Protein AF-A0A9Q0UDZ3-F1 (afdb_monomer)

Structure (mmCIF, N/CA/C/O backbone):
data_AF-A0A9Q0UDZ3-F1
#
_entry.id   AF-A0A9Q0UDZ3-F1
#
loop_
_atom_site.group_PDB
_atom_site.id
_atom_site.type_symbol
_atom_site.label_atom_id
_atom_site.label_alt_id
_atom_site.label_comp_id
_atom_site.label_asym_id
_atom_site.label_entity_id
_atom_site.label_seq_id
_atom_site.pdbx_PDB_ins_code
_atom_site.Cartn_x
_atom_site.Cartn_y
_atom_site.Cartn_z
_atom_site.occupancy
_atom_site.B_iso_or_equiv
_atom_site.auth_seq_id
_atom_site.auth_comp_id
_atom_site.auth_asym_id
_atom_site.auth_atom_id
_atom_site.pdbx_PDB_model_num
ATOM 1 N N . MET A 1 1 ? -2.593 -12.830 7.130 1.00 84.50 1 MET A N 1
ATOM 2 C CA . MET A 1 1 ? -2.617 -11.363 6.966 1.00 84.50 1 MET A CA 1
ATOM 3 C C . MET A 1 1 ? -1.949 -10.724 8.171 1.00 84.50 1 MET A C 1
ATOM 5 O O . MET A 1 1 ? -2.090 -11.287 9.257 1.00 84.50 1 MET A O 1
ATOM 9 N N . PRO A 1 2 ? -1.164 -9.649 7.991 1.00 93.88 2 PRO A N 1
ATOM 10 C CA . PRO A 1 2 ? -0.531 -8.952 9.108 1.00 93.88 2 PRO A CA 1
ATOM 11 C C . PRO A 1 2 ? -1.593 -8.305 10.006 1.00 93.88 2 PRO A C 1
ATOM 13 O O . PRO A 1 2 ? -2.704 -8.045 9.555 1.00 93.88 2 PRO A O 1
ATOM 16 N N . ARG A 1 3 ? -1.245 -8.064 11.273 1.00 97.00 3 ARG A N 1
ATOM 17 C CA . ARG A 1 3 ? -2.077 -7.292 12.205 1.00 97.00 3 ARG A CA 1
ATOM 18 C C . ARG A 1 3 ? -1.448 -5.910 12.396 1.00 97.00 3 ARG A C 1
ATOM 20 O O . ARG A 1 3 ? -0.253 -5.874 12.706 1.00 97.00 3 ARG A O 1
ATOM 27 N N . PRO A 1 4 ? -2.197 -4.810 12.220 1.00 97.69 4 PRO A N 1
ATOM 28 C CA . PRO A 1 4 ? -1.650 -3.467 12.350 1.00 97.69 4 PRO A CA 1
ATOM 29 C C . PRO A 1 4 ? -1.247 -3.178 13.801 1.00 97.69 4 PRO A C 1
ATOM 31 O O . PRO A 1 4 ? -1.992 -3.447 14.750 1.00 97.69 4 PRO A O 1
ATOM 34 N N . LYS A 1 5 ? -0.049 -2.623 13.982 1.00 98.31 5 LYS A N 1
ATOM 35 C CA . LYS A 1 5 ? 0.435 -2.103 15.267 1.00 98.31 5 LYS A CA 1
ATOM 36 C C . LYS A 1 5 ? -0.092 -0.690 15.502 1.00 98.31 5 LYS A C 1
ATOM 38 O O . LYS A 1 5 ? -0.829 -0.130 14.695 1.00 98.31 5 LYS A O 1
ATOM 43 N N . ALA A 1 6 ? 0.280 -0.100 16.636 1.00 98.06 6 ALA A N 1
ATOM 44 C CA . ALA A 1 6 ? -0.093 1.274 16.934 1.00 98.06 6 ALA A CA 1
ATOM 45 C C . ALA A 1 6 ? 0.404 2.239 15.840 1.00 98.06 6 ALA A C 1
ATOM 47 O O . ALA A 1 6 ? 1.572 2.182 15.462 1.00 98.06 6 ALA A O 1
ATOM 48 N N . GLY A 1 7 ? -0.483 3.105 15.349 1.00 97.88 7 GLY A N 1
ATOM 49 C CA . GLY A 1 7 ? -0.210 4.045 14.258 1.00 97.88 7 GLY A CA 1
ATOM 50 C C . GLY A 1 7 ? -0.292 3.449 12.847 1.00 97.88 7 GLY A C 1
ATOM 51 O O . GLY A 1 7 ? -0.152 4.190 11.879 1.00 97.88 7 GLY A O 1
ATOM 52 N N . GLU A 1 8 ? -0.539 2.145 12.705 1.00 97.81 8 GLU A N 1
ATOM 53 C CA . GLU A 1 8 ? -0.634 1.475 11.405 1.00 97.81 8 GLU A CA 1
ATOM 54 C C . GLU A 1 8 ? -2.097 1.247 10.990 1.00 97.81 8 GLU A C 1
ATOM 56 O O . GLU A 1 8 ? -3.011 1.154 11.820 1.00 97.81 8 GLU A O 1
ATOM 61 N N . VAL A 1 9 ? -2.315 1.115 9.682 1.00 97.19 9 VAL A N 1
ATOM 62 C CA . VAL A 1 9 ? -3.566 0.630 9.089 1.00 97.19 9 VAL A CA 1
ATOM 63 C C . VAL A 1 9 ? -3.274 -0.595 8.233 1.00 97.19 9 VAL A C 1
ATOM 65 O O . VAL A 1 9 ? -2.212 -0.695 7.616 1.00 97.19 9 VAL A O 1
ATOM 68 N N . LEU A 1 10 ? -4.218 -1.531 8.191 1.00 97.19 10 LEU A N 1
ATOM 69 C CA . LEU A 1 10 ? -4.198 -2.643 7.256 1.00 97.19 10 LEU A CA 1
ATOM 70 C C . LEU A 1 10 ? -5.028 -2.269 6.036 1.00 97.19 10 LEU A C 1
ATOM 72 O O . LEU A 1 10 ? -6.220 -1.991 6.158 1.00 97.19 10 LEU A O 1
ATOM 76 N N . ILE A 1 11 ? -4.396 -2.298 4.867 1.00 96.62 11 ILE A N 1
ATOM 77 C CA . ILE A 1 11 ? -5.044 -1.982 3.598 1.00 96.62 11 ILE A CA 1
ATOM 78 C C . ILE A 1 11 ? -5.313 -3.280 2.840 1.00 96.62 11 ILE A C 1
ATOM 80 O O . ILE A 1 11 ? -4.404 -4.083 2.614 1.00 96.62 11 ILE A O 1
ATOM 84 N N . LYS A 1 12 ? -6.556 -3.469 2.400 1.00 96.88 12 LYS A N 1
ATOM 85 C CA . LYS A 1 12 ? -6.890 -4.432 1.354 1.00 96.88 12 LYS A CA 1
ATOM 86 C C . LYS A 1 12 ? -6.608 -3.780 0.007 1.00 96.88 12 LYS A C 1
ATOM 88 O O . LYS A 1 12 ? -7.369 -2.935 -0.464 1.00 96.88 12 LYS A O 1
ATOM 93 N N . THR A 1 13 ? -5.493 -4.166 -0.600 1.00 96.69 13 THR A N 1
ATOM 94 C CA . THR A 1 13 ? -5.066 -3.643 -1.899 1.00 96.69 13 THR A CA 1
ATOM 95 C C . THR A 1 13 ? -6.118 -3.914 -2.975 1.00 96.69 13 THR A C 1
ATOM 97 O O . THR A 1 13 ? -6.501 -5.064 -3.194 1.00 96.69 1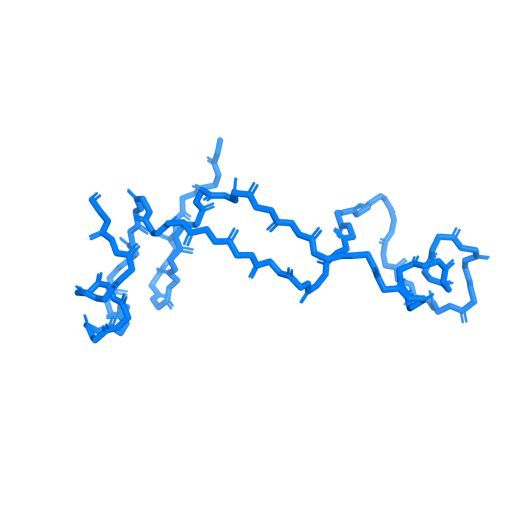3 THR A O 1
ATOM 100 N N . LYS A 1 14 ? -6.557 -2.857 -3.667 1.00 97.44 14 LYS A N 1
ATOM 101 C CA . LYS A 1 14 ? -7.395 -2.934 -4.877 1.00 97.44 14 LYS A CA 1
ATOM 102 C C . LYS A 1 14 ? -6.536 -2.962 -6.137 1.00 97.44 14 LYS A C 1
ATOM 104 O O . LYS A 1 14 ?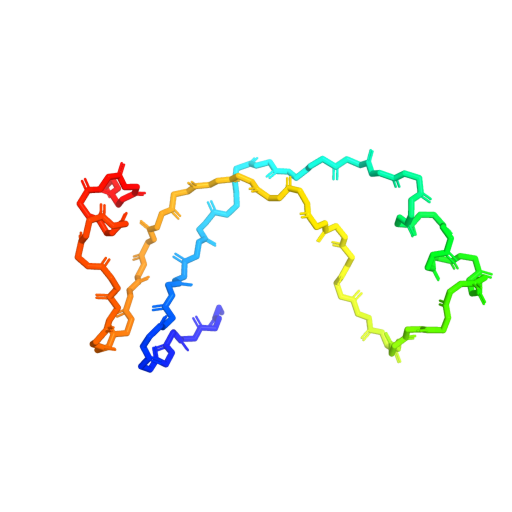 -6.801 -3.741 -7.046 1.00 97.44 14 LYS A O 1
ATOM 109 N N . ALA A 1 15 ? -5.510 -2.115 -6.175 1.00 98.12 15 ALA A N 1
ATOM 110 C CA . ALA A 1 15 ? -4.547 -2.034 -7.265 1.00 98.12 15 ALA A CA 1
ATOM 111 C C . ALA A 1 15 ? -3.205 -1.486 -6.758 1.00 98.12 15 ALA A C 1
ATOM 113 O O . ALA A 1 15 ? -3.137 -0.847 -5.707 1.00 98.12 15 ALA A O 1
ATOM 114 N N . CYS A 1 16 ? -2.144 -1.730 -7.521 1.00 98.38 16 CYS A N 1
ATOM 115 C CA . CYS A 1 16 ? -0.835 -1.115 -7.334 1.00 98.38 16 CYS A CA 1
ATOM 116 C C . CYS A 1 16 ? -0.297 -0.707 -8.707 1.00 98.38 16 CYS A C 1
ATOM 118 O O . CYS A 1 16 ? -0.407 -1.488 -9.657 1.00 98.38 16 CYS A O 1
ATOM 120 N N . GLY A 1 17 ? 0.232 0.510 -8.814 1.00 98.12 17 GLY A N 1
ATOM 121 C CA . GLY A 1 17 ? 0.939 0.966 -10.007 1.00 98.12 17 GLY A CA 1
ATOM 122 C C . GLY A 1 17 ? 2.211 0.156 -10.264 1.00 98.12 17 GLY A C 1
ATOM 123 O O . GLY A 1 17 ? 2.780 -0.445 -9.353 1.00 98.12 17 GLY A O 1
ATOM 124 N N . VAL A 1 18 ? 2.630 0.121 -11.530 1.00 97.06 18 VAL A N 1
ATOM 125 C CA . VAL A 1 18 ? 3.908 -0.466 -11.943 1.00 97.06 18 VAL A CA 1
ATOM 126 C C . VAL A 1 18 ? 4.824 0.675 -12.342 1.00 97.06 18 VAL A C 1
ATOM 128 O O . VAL A 1 18 ? 4.572 1.349 -13.345 1.00 97.06 18 VAL A O 1
ATOM 131 N N . CYS A 1 19 ? 5.904 0.858 -11.593 1.00 97.31 19 CYS A N 1
ATOM 132 C CA . CYS A 1 19 ? 6.871 1.909 -11.851 1.00 97.31 19 CYS A CA 1
ATOM 133 C C . CYS A 1 19 ? 8.187 1.321 -12.375 1.00 97.31 19 CYS A C 1
ATOM 135 O O . CYS A 1 19 ? 8.554 0.176 -12.110 1.00 97.31 19 CYS A O 1
ATOM 137 N N . HIS A 1 20 ? 8.947 2.117 -13.129 1.00 97.75 20 HIS A N 1
ATOM 138 C CA . HIS A 1 20 ? 10.241 1.682 -13.656 1.00 97.75 20 HIS A CA 1
ATOM 139 C C . HIS A 1 20 ? 11.262 1.384 -12.541 1.00 97.75 20 HIS A C 1
ATOM 141 O O . HIS A 1 20 ? 12.131 0.531 -12.707 1.00 97.75 20 HIS A O 1
ATOM 147 N N . SER A 1 21 ? 11.131 2.025 -11.377 1.00 96.56 21 SER A N 1
ATOM 148 C CA . SER A 1 21 ? 11.963 1.728 -10.205 1.00 96.56 21 SER A CA 1
ATOM 149 C C . SER A 1 21 ? 11.742 0.320 -9.653 1.00 96.56 21 SER A C 1
ATOM 151 O O . SER A 1 21 ? 12.700 -0.278 -9.164 1.00 96.56 21 SER A O 1
ATOM 153 N N . ASP A 1 22 ? 10.550 -0.265 -9.807 1.00 96.69 22 ASP A N 1
ATOM 154 C CA . ASP A 1 22 ? 10.323 -1.668 -9.446 1.00 96.69 22 ASP A CA 1
ATOM 155 C C . ASP A 1 22 ? 11.189 -2.595 -10.319 1.00 96.69 22 ASP A C 1
ATOM 157 O O . ASP A 1 22 ? 11.771 -3.562 -9.826 1.00 96.69 22 ASP A O 1
ATOM 161 N N . LEU A 1 23 ? 11.359 -2.262 -11.607 1.00 96.31 23 LEU A N 1
ATOM 162 C CA . LEU A 1 23 ? 12.243 -3.003 -12.515 1.00 96.31 23 LEU A CA 1
ATOM 163 C C . LEU A 1 23 ? 13.718 -2.852 -12.135 1.00 96.31 23 LEU A C 1
ATOM 165 O O . LEU A 1 23 ? 14.453 -3.836 -12.204 1.00 96.31 23 LEU A O 1
ATOM 169 N N . HIS A 1 24 ? 14.151 -1.660 -11.719 1.00 96.44 24 HIS A N 1
ATOM 170 C CA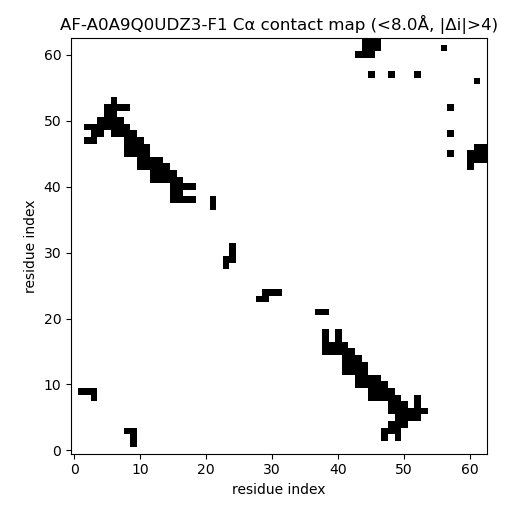 . HIS A 1 24 ? 15.515 -1.451 -11.225 1.00 96.44 24 HIS A C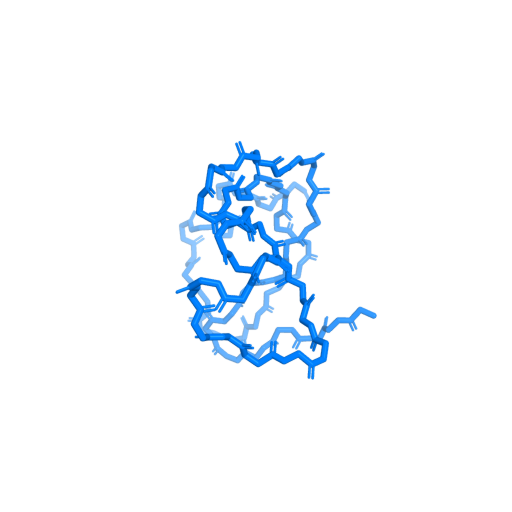A 1
ATOM 171 C C . HIS A 1 24 ? 15.810 -2.320 -9.990 1.00 96.44 24 HIS A C 1
ATOM 173 O O . HIS A 1 24 ? 16.897 -2.890 -9.884 1.00 96.44 24 HIS A O 1
ATOM 179 N N . VAL A 1 25 ? 14.834 -2.490 -9.087 1.00 97.00 25 VAL A N 1
ATOM 180 C CA . VAL A 1 25 ? 14.948 -3.414 -7.944 1.00 97.00 25 VAL A CA 1
ATOM 181 C C . VAL A 1 25 ? 15.019 -4.869 -8.417 1.00 97.00 25 VAL A C 1
ATOM 183 O O . VAL A 1 25 ? 15.922 -5.595 -8.007 1.00 97.00 25 VAL A O 1
ATOM 186 N N . ILE A 1 26 ? 14.130 -5.295 -9.325 1.00 95.56 26 ILE A N 1
ATOM 187 C CA . ILE A 1 26 ? 14.124 -6.668 -9.873 1.00 95.56 26 ILE A CA 1
ATOM 188 C C . ILE A 1 26 ? 15.465 -7.022 -10.535 1.00 95.56 26 ILE A C 1
ATOM 190 O O . ILE A 1 26 ? 15.949 -8.144 -10.390 1.00 95.56 26 ILE A O 1
ATOM 194 N N . LYS A 1 27 ? 16.073 -6.076 -11.257 1.00 95.88 27 LYS A N 1
ATOM 195 C CA . LYS A 1 27 ? 17.363 -6.266 -11.939 1.00 95.88 27 LYS A CA 1
ATOM 196 C C . LYS A 1 27 ? 18.575 -6.179 -11.005 1.00 95.88 27 LYS A C 1
ATOM 198 O O . LYS A 1 27 ? 19.691 -6.424 -11.455 1.00 95.88 27 LYS A O 1
ATOM 203 N N . GLY A 1 28 ? 18.379 -5.829 -9.732 1.00 95.25 28 GLY A N 1
ATOM 204 C CA . GLY A 1 28 ? 19.466 -5.626 -8.769 1.00 95.25 28 GLY A CA 1
ATOM 205 C C . GLY A 1 28 ? 20.267 -4.339 -8.992 1.00 95.25 28 GLY A C 1
ATOM 206 O O . GLY A 1 28 ? 21.348 -4.188 -8.431 1.00 95.25 28 GLY A O 1
ATOM 207 N N . GLU A 1 29 ? 19.750 -3.410 -9.797 1.00 97.38 29 GLU A N 1
ATOM 208 C CA . GLU A 1 29 ? 20.367 -2.102 -10.058 1.00 97.38 29 GLU A CA 1
ATOM 209 C C . GLU A 1 29 ? 20.183 -1.162 -8.855 1.00 97.38 29 GLU A C 1
ATOM 211 O O . GLU A 1 29 ? 21.036 -0.318 -8.581 1.00 97.38 29 GLU A O 1
ATOM 216 N N . ILE A 1 30 ? 19.098 -1.353 -8.094 1.00 95.50 30 ILE A N 1
ATOM 217 C CA . ILE A 1 30 ? 18.896 -0.761 -6.769 1.00 95.50 30 ILE A CA 1
ATOM 218 C C . ILE A 1 30 ? 19.044 -1.874 -5.721 1.00 95.50 30 ILE A C 1
ATOM 220 O O . ILE A 1 30 ? 18.236 -2.807 -5.723 1.00 95.50 30 ILE A O 1
ATOM 224 N N . PRO A 1 31 ? 20.030 -1.790 -4.803 1.00 94.50 31 PRO A N 1
ATOM 225 C CA . PRO A 1 31 ? 20.165 -2.750 -3.715 1.00 94.50 31 PRO A CA 1
ATOM 226 C C . PRO A 1 31 ? 18.926 -2.734 -2.818 1.00 94.50 31 PRO A C 1
ATOM 228 O O . PRO A 1 31 ? 18.628 -1.732 -2.167 1.00 94.50 31 PRO A O 1
ATOM 231 N N . PHE A 1 32 ? 18.215 -3.857 -2.762 1.00 95.56 32 PHE A N 1
ATOM 232 C CA . PHE A 1 32 ? 17.036 -4.022 -1.920 1.00 95.56 32 PHE A CA 1
ATOM 233 C C . PHE A 1 32 ? 17.001 -5.442 -1.331 1.00 95.56 32 PHE A C 1
ATOM 235 O O . PHE A 1 32 ? 17.390 -6.387 -2.025 1.00 95.56 32 PHE A O 1
ATOM 242 N N . PRO A 1 33 ? 16.570 -5.631 -0.067 1.00 95.12 33 PRO A N 1
ATOM 243 C CA . PRO A 1 33 ? 16.475 -6.961 0.535 1.00 95.12 33 PRO A CA 1
ATOM 244 C C . PRO A 1 33 ? 15.633 -7.924 -0.313 1.00 95.12 33 PRO A C 1
ATOM 246 O O . PRO A 1 33 ? 14.570 -7.552 -0.800 1.00 95.12 33 PRO A O 1
ATOM 249 N N . SER A 1 34 ? 16.093 -9.168 -0.470 1.00 92.44 34 SER A N 1
ATOM 250 C CA . SER A 1 34 ? 15.412 -10.201 -1.260 1.00 92.44 34 SER A CA 1
ATOM 251 C C . SER A 1 34 ? 15.320 -11.521 -0.474 1.00 92.44 34 SER A C 1
ATOM 253 O O . SER A 1 34 ? 16.309 -11.894 0.163 1.00 92.44 34 SER A O 1
ATOM 255 N N . PRO A 1 35 ? 14.170 -12.233 -0.492 1.00 93.44 35 PRO A N 1
ATOM 256 C CA . PRO A 1 35 ? 12.940 -11.897 -1.218 1.00 93.44 35 PRO A CA 1
ATOM 257 C C . PRO A 1 35 ? 12.162 -10.744 -0.563 1.00 93.44 35 PRO A C 1
ATOM 259 O O . PRO A 1 35 ? 12.142 -10.608 0.659 1.00 93.44 35 PRO A O 1
ATOM 262 N N . CYS A 1 36 ? 11.482 -9.935 -1.376 1.00 93.69 36 CYS A N 1
ATOM 263 C CA . CYS A 1 36 ? 10.617 -8.849 -0.911 1.00 93.69 36 CYS A CA 1
ATOM 264 C C . CYS A 1 36 ? 9.353 -8.709 -1.767 1.00 93.69 36 CYS A C 1
ATOM 266 O O . CYS A 1 36 ? 9.294 -9.172 -2.905 1.00 93.69 36 CYS A 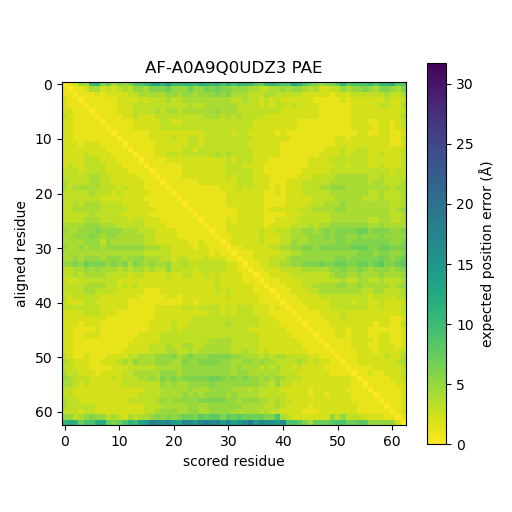O 1
ATOM 268 N N . ALA A 1 37 ? 8.343 -8.044 -1.204 1.00 93.94 37 ALA A N 1
ATOM 269 C CA . ALA A 1 37 ? 7.246 -7.487 -1.983 1.00 93.94 37 ALA A CA 1
ATOM 270 C C . ALA A 1 37 ? 7.689 -6.137 -2.572 1.00 93.94 37 ALA A C 1
ATOM 272 O O . ALA A 1 37 ? 8.178 -5.282 -1.835 1.00 93.94 37 ALA A O 1
ATOM 273 N N . ILE A 1 38 ? 7.514 -5.970 -3.883 1.00 95.25 38 ILE A N 1
ATOM 274 C CA . ILE A 1 38 ? 7.758 -4.720 -4.622 1.00 95.25 38 ILE A CA 1
ATOM 275 C C . ILE A 1 38 ? 6.433 -3.999 -4.920 1.00 95.25 38 ILE A C 1
ATOM 277 O O . ILE A 1 38 ? 5.358 -4.520 -4.610 1.00 95.25 38 ILE A O 1
ATOM 281 N N . GLY A 1 39 ? 6.507 -2.832 -5.563 1.00 95.50 39 GLY A N 1
ATOM 282 C CA . GLY A 1 39 ? 5.361 -1.964 -5.803 1.00 95.50 39 GLY A CA 1
ATOM 283 C C . GLY A 1 39 ? 5.179 -0.972 -4.659 1.00 95.50 39 GLY A C 1
ATOM 284 O O . GLY A 1 39 ? 5.121 -1.336 -3.485 1.00 95.50 39 GLY A O 1
ATOM 285 N N . HIS A 1 40 ? 5.107 0.306 -5.013 1.00 97.25 40 HIS A N 1
ATOM 286 C CA . HIS A 1 40 ? 5.082 1.422 -4.061 1.00 97.25 40 HIS A CA 1
ATOM 287 C C . HIS A 1 40 ? 3.985 2.447 -4.378 1.00 97.25 40 HIS A C 1
ATOM 289 O O . HIS A 1 40 ? 3.935 3.518 -3.781 1.00 97.25 40 HIS A O 1
ATOM 295 N N . GLU A 1 41 ? 3.067 2.094 -5.277 1.00 98.00 41 GLU A N 1
ATOM 296 C CA . GLU A 1 41 ? 1.973 2.950 -5.740 1.00 98.00 41 GLU A CA 1
ATOM 297 C C . GLU A 1 41 ? 0.619 2.285 -5.446 1.00 98.00 41 GLU A C 1
ATOM 299 O O . GLU A 1 41 ? -0.178 2.004 -6.342 1.00 98.00 41 GLU A O 1
ATOM 304 N N . ILE A 1 42 ? 0.383 1.956 -4.173 1.00 97.38 42 ILE A N 1
ATOM 305 C CA . ILE A 1 42 ? -0.767 1.163 -3.722 1.00 97.38 42 ILE A CA 1
ATOM 306 C C . ILE A 1 42 ? -2.025 2.031 -3.567 1.00 97.38 42 ILE A C 1
ATOM 308 O O . ILE A 1 42 ? -1.978 3.126 -3.007 1.00 97.38 42 ILE A O 1
ATOM 312 N N . THR A 1 43 ? -3.178 1.488 -3.968 1.00 97.38 43 THR A N 1
ATOM 313 C CA . THR A 1 43 ? -4.508 1.982 -3.583 1.00 97.38 43 THR A CA 1
ATOM 314 C C . THR A 1 43 ? -5.386 0.843 -3.056 1.00 97.38 43 THR A C 1
ATOM 316 O O . THR A 1 43 ? -5.261 -0.314 -3.473 1.00 97.38 43 THR A O 1
ATOM 319 N N . GLY A 1 44 ? -6.282 1.145 -2.119 1.00 96.50 44 G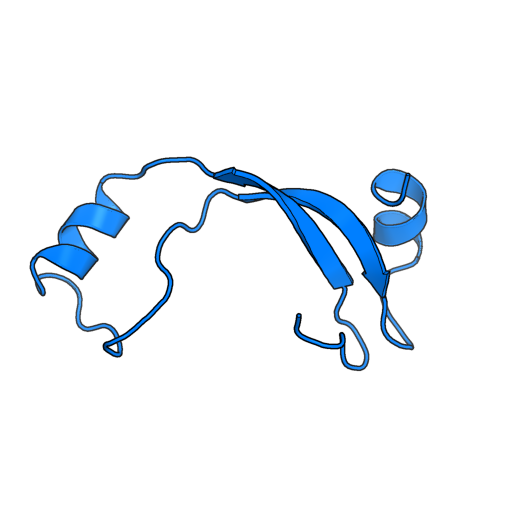LY A N 1
ATOM 320 C CA . GLY A 1 44 ? -7.125 0.147 -1.472 1.00 96.50 44 GLY A CA 1
ATOM 321 C C . GLY A 1 44 ? -8.035 0.727 -0.396 1.00 96.50 44 GLY A C 1
ATOM 322 O O . GLY A 1 44 ? -8.135 1.941 -0.242 1.00 96.50 44 GLY A O 1
ATOM 323 N N . GLU A 1 45 ? -8.687 -0.172 0.331 1.00 97.81 45 GLU A N 1
ATOM 324 C CA . GLU A 1 45 ? -9.560 0.137 1.472 1.00 97.81 45 GLU A CA 1
ATOM 325 C C . GLU A 1 45 ? -8.827 -0.182 2.774 1.00 97.81 45 GLU A C 1
ATOM 327 O O . GLU A 1 45 ? -8.127 -1.197 2.860 1.00 97.81 45 GLU A O 1
ATOM 332 N N . VAL A 1 46 ? -9.005 0.642 3.802 1.00 97.56 46 VAL A N 1
ATOM 333 C CA . VAL A 1 46 ? -8.617 0.286 5.170 1.00 97.56 46 VAL A CA 1
ATOM 334 C C . VAL A 1 46 ? -9.593 -0.776 5.673 1.00 97.56 46 VAL A C 1
ATOM 336 O O . VAL A 1 46 ? -10.796 -0.565 5.642 1.00 97.56 46 VAL A O 1
ATOM 339 N N . VAL A 1 47 ? -9.084 -1.915 6.144 1.00 97.25 47 VAL A N 1
ATOM 340 C CA . VAL A 1 47 ? -9.910 -3.031 6.654 1.00 97.25 47 VAL A CA 1
ATOM 341 C C . VAL A 1 47 ? -9.685 -3.330 8.136 1.00 97.25 47 VAL A C 1
ATOM 343 O O . VAL A 1 47 ? -10.496 -4.000 8.767 1.00 97.25 47 VAL A O 1
ATOM 346 N N . GLU A 1 48 ? -8.592 -2.833 8.712 1.00 97.69 48 GLU A N 1
ATOM 347 C CA . GLU A 1 48 ? -8.290 -2.901 10.145 1.00 97.69 48 GLU A CA 1
ATOM 348 C C . GLU A 1 48 ? -7.345 -1.742 10.497 1.00 97.69 48 GLU A C 1
ATOM 350 O O . GLU A 1 48 ? -6.597 -1.263 9.642 1.00 97.69 48 GLU A O 1
ATOM 355 N N . HIS A 1 49 ? -7.327 -1.290 11.750 1.00 97.69 49 HIS A N 1
ATOM 356 C CA . HIS A 1 49 ? -6.366 -0.290 12.210 1.00 97.69 49 HIS A CA 1
ATOM 357 C C . HIS A 1 49 ? -5.890 -0.581 13.633 1.00 97.69 49 HIS A C 1
ATOM 359 O O . HIS A 1 49 ? -6.615 -1.141 14.458 1.00 97.69 49 HIS A O 1
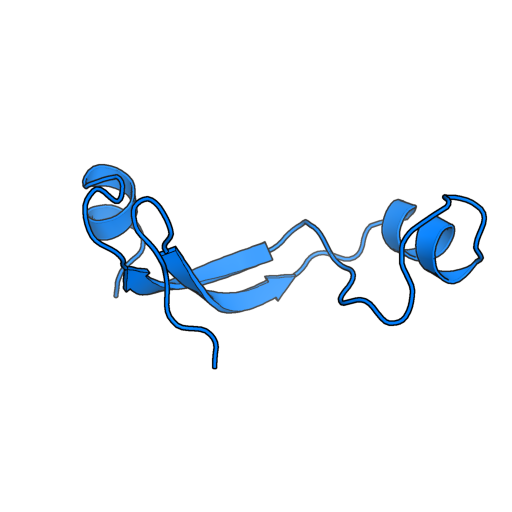ATOM 365 N N . GLY A 1 50 ? -4.658 -0.176 13.931 1.00 97.81 50 GLY A N 1
ATOM 366 C CA . GLY A 1 50 ? -4.133 -0.236 15.284 1.00 97.81 50 GLY A CA 1
ATOM 367 C C . GLY A 1 50 ? -4.662 0.883 16.180 1.00 9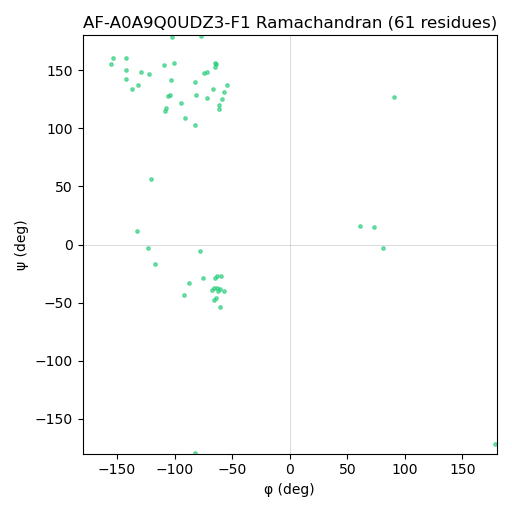7.81 50 GLY A C 1
ATOM 368 O O . GLY A 1 50 ? -5.425 1.767 15.782 1.00 97.81 50 GLY A O 1
ATOM 369 N N . LYS A 1 51 ? -4.226 0.864 17.441 1.00 97.44 51 LYS A N 1
ATOM 370 C CA . LYS A 1 51 ? -4.437 1.998 18.353 1.00 97.44 51 LYS A CA 1
ATOM 371 C C . LYS A 1 51 ? -3.663 3.217 17.847 1.00 97.44 51 LYS A C 1
ATOM 373 O O . LYS A 1 51 ? -2.611 3.058 17.244 1.00 97.44 51 LYS A O 1
ATOM 378 N N . LEU A 1 52 ? -4.124 4.425 18.168 1.00 97.19 52 LEU A N 1
ATOM 379 C CA . LEU A 1 52 ? -3.435 5.681 17.817 1.00 97.19 52 LEU A CA 1
ATOM 380 C C . LEU A 1 52 ? -3.263 5.922 16.302 1.00 97.19 52 LEU A C 1
ATOM 382 O O . LEU A 1 52 ? -2.466 6.769 15.910 1.00 97.19 52 LEU A O 1
ATOM 386 N N . SER A 1 53 ? -3.990 5.195 15.453 1.00 97.19 53 SER A N 1
ATOM 387 C CA . SER A 1 53 ? -4.018 5.446 14.012 1.00 97.19 53 SER A CA 1
ATOM 388 C C . SER A 1 53 ? -4.796 6.733 13.703 1.00 97.19 53 SER A C 1
ATOM 390 O O . SER A 1 53 ? -5.721 7.098 14.434 1.00 97.19 53 SER A O 1
ATOM 392 N N . ASP A 1 54 ? -4.405 7.445 12.641 1.00 97.12 54 ASP A N 1
ATOM 393 C CA . ASP A 1 54 ? -4.996 8.740 12.288 1.00 97.12 54 ASP A CA 1
ATOM 394 C C . ASP A 1 54 ? -6.496 8.616 11.984 1.00 97.12 54 ASP A C 1
ATOM 396 O O . ASP A 1 54 ? -6.918 7.926 11.054 1.00 97.12 54 ASP A O 1
ATOM 400 N N . ARG A 1 55 ? -7.309 9.331 12.766 1.00 95.94 55 ARG A N 1
ATOM 401 C CA . ARG A 1 55 ? -8.769 9.230 12.706 1.00 95.94 55 ARG A CA 1
ATOM 402 C C . ARG A 1 55 ? -9.328 9.649 11.347 1.00 95.94 55 ARG A C 1
ATOM 404 O O . ARG A 1 55 ? -10.229 8.986 10.845 1.00 95.94 55 ARG A O 1
ATOM 411 N N . LYS A 1 56 ? -8.783 10.707 10.737 1.00 97.19 56 LYS A N 1
ATOM 412 C CA . LYS A 1 56 ? -9.258 11.201 9.434 1.00 97.19 56 LYS A CA 1
ATOM 413 C C . LYS A 1 56 ? -9.005 10.189 8.319 1.00 97.19 56 LYS A C 1
ATOM 415 O O . LYS A 1 56 ? -9.830 10.050 7.425 1.00 97.19 56 LYS A O 1
ATOM 420 N N . THR A 1 57 ? -7.874 9.490 8.372 1.00 96.19 57 THR A N 1
ATOM 421 C CA . THR A 1 57 ? -7.536 8.419 7.429 1.00 96.19 57 THR A CA 1
ATOM 422 C C . THR A 1 57 ? -8.513 7.255 7.553 1.00 96.19 57 THR A C 1
ATOM 424 O O . THR A 1 57 ? -9.030 6.794 6.540 1.00 96.19 57 THR A O 1
ATOM 427 N N . ILE A 1 58 ? -8.818 6.821 8.780 1.00 96.75 58 ILE A N 1
ATOM 428 C CA . ILE A 1 58 ? -9.789 5.745 9.023 1.00 96.75 58 ILE A CA 1
ATOM 429 C C . ILE A 1 58 ? -11.167 6.151 8.492 1.00 96.75 58 ILE A C 1
ATOM 431 O O . ILE A 1 58 ? -11.723 5.451 7.658 1.00 96.75 58 ILE A O 1
ATOM 435 N N . GLU A 1 59 ? -11.681 7.313 8.902 1.00 96.44 59 GLU A N 1
ATOM 436 C CA . GLU A 1 59 ? -13.013 7.791 8.499 1.00 96.44 59 GLU A CA 1
ATOM 437 C C . GLU A 1 59 ? -13.163 7.963 6.982 1.00 96.44 59 GLU A C 1
ATOM 439 O O . GLU A 1 59 ? -14.272 7.886 6.462 1.00 96.44 59 GLU A O 1
ATOM 444 N N . ARG A 1 60 ? -12.063 8.227 6.270 1.00 96.62 60 ARG A N 1
ATOM 445 C CA . ARG A 1 60 ? -12.086 8.467 4.826 1.00 96.62 60 ARG A CA 1
ATOM 446 C C . ARG A 1 60 ? -11.968 7.201 3.981 1.00 96.62 60 ARG A C 1
ATOM 448 O O . ARG A 1 60 ? -12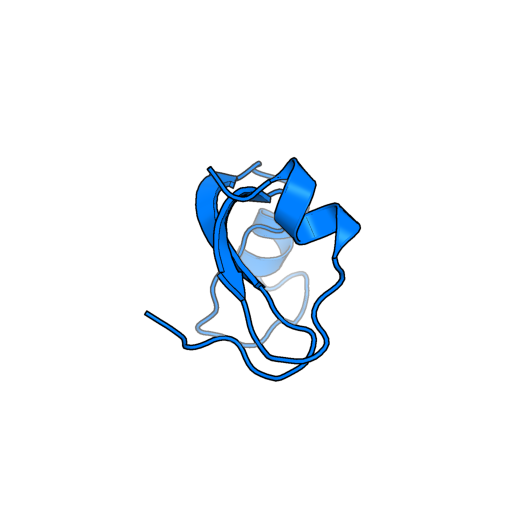.468 7.200 2.860 1.00 96.62 60 ARG A O 1
ATOM 455 N N . TYR A 1 61 ? -11.229 6.199 4.449 1.00 96.50 61 TYR A N 1
ATOM 456 C CA . TYR A 1 61 ? -10.804 5.068 3.614 1.00 96.50 61 TYR A CA 1
ATOM 457 C C . TYR A 1 61 ? -11.234 3.702 4.151 1.00 96.50 61 TYR A C 1
ATOM 459 O O . TYR A 1 61 ? -10.925 2.695 3.515 1.00 96.50 61 TYR A O 1
ATOM 467 N N . MET A 1 62 ? -11.879 3.651 5.317 1.00 92.38 62 MET A N 1
ATOM 468 C CA . MET A 1 62 ? -12.473 2.434 5.859 1.00 92.38 62 MET A CA 1
ATOM 469 C C . MET A 1 62 ? -13.927 2.346 5.390 1.00 92.38 62 MET A C 1
ATOM 471 O O . MET A 1 62 ? -14.753 3.145 5.830 1.00 92.38 62 MET A O 1
ATOM 475 N N . ASP A 1 63 ? -14.192 1.404 4.485 1.00 78.00 63 ASP A N 1
ATOM 476 C CA . ASP A 1 63 ? -15.540 1.035 4.028 1.00 78.00 63 ASP A CA 1
ATOM 477 C C . ASP A 1 63 ? -16.169 -0.017 4.961 1.00 78.00 63 ASP A C 1
ATOM 479 O O . ASP A 1 63 ? -15.439 -0.940 5.406 1.00 78.00 63 ASP A O 1
#

Radius of gyration: 14.38 Å; Cα contacts (8 Å, |Δi|>4): 89; chains: 1; bounding box: 36×23×32 Å

pLDDT: mean 96.08, std 3.07, range [78.0, 98.38]

Foldseek 3Di:
DDAAEAQDFDWDFPDFDDDVVLVCVVVCVDDDDPPDDDTDRTDGAGDHYYHNHDPVNCVVRHD

Secondary structure (DSSP, 8-state):
-----TT-EEEEEEEE---HHHHHHHTTSS---SS------EEEEEEEE-TT--HHHHHHHB-

InterPro domains:
  IPR011032 GroES-like superfamily [SSF50129] (2-51)
  IPR013154 Alcohol dehydrogenase-like, N-terminal [PF08240] (6-51)

Sequence (63 aa):
MPRPKAGEVLIKTKACGVCHSDLHVIKGEIPFPSPCAIGHEITGEVVEHGKLSDRKTIERYMD

Organism: NCBI:txid2511006

Nearest PDB structures (foldseek):
  6isv-assembly1_B  TM=8.936E-01  e=2.109E-03  Geotrichum candidum
  4ejm-assembly1_A  TM=9.375E-01  e=1.442E-02  Sinorhizobium meliloti 1021
  1f8f-assembly1_A  TM=9.613E-01  e=7.493E-02  Acinetobacter calcoaceticus
  4rvs-assembly1_B  TM=8.117E-01  e=1.056E-01  Mycobacterium tuberculosis H37Rv
  3jc8-assembly1_Na  TM=8.659E-01  e=3.504E+00  Myxococcus xanthus DK 1622

Solvent-accessible surface area (backbone atoms only — not comparable to full-atom values): 3999 Å² total; per-residue (Å²): 131,89,79,46,50,73,57,30,67,33,64,52,74,75,50,63,50,87,56,73,66,49,52,34,41,75,71,58,75,40,91,67,80,80,92,66,90,76,68,89,47,75,45,59,36,37,77,48,66,23,57,85,35,62,64,69,59,46,74,72,37,46,122

Mean predicted aligned error: 2.87 Å